Protein AF-A0A059LBE3-F1 (afdb_monomer_lite)

Foldseek 3Di:
DFQLQQQDPQQAGDPGRPDFHFLQSRQVSLLVCLVVLCNVVRGPLLSNLVSLVVQQDPPVRAGDGGPPDDGDPVSCCSSVVSVVSSVSSCVVNVFDQDPVRDTDDDVDDPPPPDPVNVVVVCCVVVPPCVPVCPPDVVVCPVVVVVVVVVVVVVVVVVVVVVVVVD

Sequence (166 aa):
GYVRRCQSFEGGLGGEPGNEAHGGYAYCAAAALALGGALHATLDAPGLLRWALGLQGLLEGGWAGRTNKLVDGCYSFWQGGLFHVLDAAAEAEGVVVSEKGAWWKEGDAAPPLDPEQVDQLASRVLGDQSGVWDERPEDLAPLGQARAALAAAKSEADRALEALIE

Radius of gyration: 21.16 Å; chains: 1; bounding box: 52×42×54 Å

Secondary structure (DSSP, 8-state):
-HHHHHB-TTSSB-SSTTPPP-HHHHHHHHHHHHHTT-HHHHS-HHHHHHHHHTTB-TTT-SBBSSTT--B-TTHHHHTHHHHHHHHHHHHHTT--B-TTS-B--TTSPP----HHHHHHHHHHHH---TTT----HHHHHHHHHHHHHHHHHHHHHHHHHHHHH-

Structure (mmCIF, N/CA/C/O backbone):
data_AF-A0A059LBE3-F1
#
_entry.id   AF-A0A059LBE3-F1
#
loop_
_atom_site.group_PDB
_atom_site.id
_atom_site.type_symbol
_atom_site.label_atom_id
_atom_site.label_alt_id
_atom_site.label_comp_id
_atom_site.label_asym_id
_atom_site.label_entity_id
_atom_site.label_seq_id
_atom_site.pdbx_PDB_ins_code
_atom_site.Cartn_x
_atom_site.Cartn_y
_atom_site.Cartn_z
_atom_site.occupancy
_atom_site.B_iso_or_equiv
_atom_site.auth_seq_id
_atom_site.auth_comp_id
_atom_site.auth_asym_id
_atom_site.auth_atom_id
_atom_site.pdbx_PDB_model_num
ATOM 1 N N . GLY A 1 1 ? -15.062 -9.074 0.166 1.00 85.50 1 GLY A N 1
ATOM 2 C CA . GLY A 1 1 ? -15.628 -8.183 -0.875 1.00 85.50 1 GLY A CA 1
ATOM 3 C C . GLY A 1 1 ? -14.835 -8.270 -2.172 1.00 85.50 1 GLY A C 1
ATOM 4 O O . GLY A 1 1 ? -13.813 -8.944 -2.183 1.00 85.50 1 GLY A O 1
ATOM 5 N N . TYR A 1 2 ? -15.290 -7.616 -3.251 1.00 94.75 2 TYR A N 1
ATOM 6 C CA . TYR A 1 2 ? -14.585 -7.593 -4.548 1.00 94.75 2 TYR A CA 1
ATOM 7 C C . TYR A 1 2 ? -13.167 -7.013 -4.415 1.00 94.75 2 TYR A C 1
ATOM 9 O O . TYR A 1 2 ? -12.211 -7.687 -4.775 1.00 94.75 2 TYR A O 1
ATOM 17 N N . VAL A 1 3 ? -13.032 -5.842 -3.775 1.00 95.56 3 VAL A N 1
ATOM 18 C CA . VAL A 1 3 ? -11.744 -5.150 -3.572 1.00 95.56 3 VAL A CA 1
ATOM 19 C C . VAL A 1 3 ? -10.723 -6.008 -2.811 1.00 95.56 3 VAL A C 1
ATOM 21 O O . VAL A 1 3 ? -9.574 -6.085 -3.225 1.00 95.56 3 VAL A O 1
ATOM 24 N N . ARG A 1 4 ? -11.140 -6.749 -1.768 1.00 96.19 4 ARG A N 1
ATOM 25 C CA . ARG A 1 4 ? -10.260 -7.693 -1.038 1.00 96.19 4 ARG A CA 1
ATOM 26 C C . ARG A 1 4 ? -9.566 -8.689 -1.970 1.00 96.19 4 ARG A C 1
ATOM 28 O O . ARG A 1 4 ? -8.411 -9.020 -1.728 1.00 96.19 4 ARG A O 1
ATOM 35 N N . ARG A 1 5 ? -10.270 -9.185 -2.998 1.00 96.75 5 ARG A N 1
ATOM 36 C CA . ARG A 1 5 ? -9.729 -10.168 -3.953 1.00 96.75 5 ARG A CA 1
ATOM 37 C C . ARG A 1 5 ? -8.763 -9.551 -4.965 1.00 96.75 5 ARG A C 1
ATOM 39 O O . ARG A 1 5 ? -8.064 -10.297 -5.636 1.00 96.75 5 ARG A O 1
ATOM 46 N N . CYS A 1 6 ? -8.736 -8.225 -5.081 1.00 98.12 6 CYS A N 1
ATOM 47 C CA . CYS A 1 6 ? -7.756 -7.512 -5.893 1.00 98.12 6 CYS A CA 1
ATOM 48 C C . CYS A 1 6 ? -6.403 -7.371 -5.184 1.00 98.12 6 CYS A C 1
ATOM 50 O O . CYS A 1 6 ? -5.425 -7.042 -5.848 1.00 98.12 6 CYS A O 1
ATOM 52 N N . GLN A 1 7 ? -6.321 -7.604 -3.867 1.00 97.88 7 GLN A N 1
ATOM 53 C CA . GLN A 1 7 ? -5.039 -7.642 -3.170 1.00 97.88 7 GLN A CA 1
ATOM 54 C C . GLN A 1 7 ? -4.314 -8.950 -3.500 1.00 97.88 7 GLN A C 1
ATOM 56 O O . GLN A 1 7 ? -4.834 -10.040 -3.254 1.00 97.88 7 GLN A O 1
ATOM 61 N N . SER A 1 8 ? -3.133 -8.819 -4.092 1.00 95.44 8 SER A N 1
ATOM 62 C CA . SER A 1 8 ? -2.315 -9.933 -4.564 1.00 95.44 8 SER A CA 1
ATOM 63 C C . SER A 1 8 ? -1.428 -10.505 -3.451 1.00 95.44 8 SER A C 1
ATOM 65 O O . SER A 1 8 ? -1.361 -9.968 -2.344 1.00 95.44 8 SER A O 1
ATOM 67 N N . PHE A 1 9 ? -0.696 -11.576 -3.768 1.00 95.12 9 PHE A N 1
ATOM 68 C CA . PHE A 1 9 ? 0.306 -12.158 -2.869 1.00 95.12 9 PHE A CA 1
ATOM 69 C C . PHE A 1 9 ? 1.472 -11.203 -2.566 1.00 95.12 9 PHE A C 1
ATOM 71 O O . PHE A 1 9 ? 2.162 -11.389 -1.569 1.00 95.12 9 PHE A O 1
ATOM 78 N N . GLU A 1 10 ? 1.703 -10.196 -3.415 1.00 95.06 10 GLU A N 1
ATOM 79 C CA . GLU A 1 10 ? 2.762 -9.202 -3.219 1.00 95.06 10 GLU A CA 1
ATOM 80 C C . GLU A 1 10 ? 2.440 -8.248 -2.061 1.00 95.06 10 GLU A C 1
ATOM 82 O O . GLU A 1 10 ? 3.346 -7.622 -1.522 1.00 95.06 10 GLU A O 1
ATOM 87 N N . GLY A 1 11 ? 1.159 -8.127 -1.688 1.00 95.69 11 GLY A N 1
ATOM 88 C CA . GLY A 1 11 ? 0.645 -7.181 -0.694 1.00 95.69 11 GLY A CA 1
ATOM 89 C C . GLY A 1 11 ? -0.072 -5.973 -1.309 1.00 95.69 11 GLY A C 1
ATOM 90 O O . GLY A 1 11 ? -1.011 -5.451 -0.708 1.00 95.69 11 GLY A O 1
ATOM 91 N N . GLY A 1 12 ? 0.293 -5.564 -2.529 1.00 97.38 12 GLY A N 1
ATOM 92 C CA . GLY A 1 12 ? -0.398 -4.505 -3.275 1.00 97.38 12 GLY A CA 1
ATOM 93 C C . GLY A 1 12 ? -1.678 -4.965 -3.986 1.00 97.38 12 GLY A C 1
ATOM 94 O O . GLY A 1 12 ? -2.001 -6.157 -3.998 1.00 97.38 12 GLY A O 1
ATOM 95 N N . LEU A 1 13 ? -2.408 -4.026 -4.605 1.00 98.62 13 LEU A N 1
ATOM 96 C CA . LEU A 1 13 ? -3.651 -4.319 -5.336 1.00 98.62 13 LEU A CA 1
ATOM 97 C C . LEU A 1 13 ? -3.511 -4.174 -6.854 1.00 98.62 13 LEU A C 1
ATOM 99 O O . LEU A 1 13 ? -2.903 -3.221 -7.344 1.00 98.62 13 LEU A O 1
ATOM 103 N N . GLY A 1 14 ? -4.130 -5.101 -7.583 1.00 98.25 14 GLY A N 1
ATOM 104 C CA . GLY A 1 14 ? -4.337 -5.028 -9.028 1.00 98.25 14 GLY A CA 1
ATOM 105 C C . GLY A 1 14 ? -5.679 -4.387 -9.403 1.00 98.25 14 GLY A C 1
ATOM 106 O O . GLY A 1 14 ? -6.537 -4.145 -8.553 1.00 98.25 14 GLY A O 1
ATOM 107 N N . GLY A 1 15 ? -5.881 -4.124 -10.698 1.00 96.50 15 GLY A N 1
ATOM 108 C CA . GLY A 1 15 ? -7.139 -3.554 -11.211 1.00 96.50 15 GLY A CA 1
ATOM 109 C C . GLY A 1 15 ? -8.336 -4.510 -11.112 1.00 96.50 15 GLY A C 1
ATOM 110 O O . GLY A 1 15 ? -9.484 -4.077 -11.042 1.00 96.50 15 GLY A O 1
ATOM 111 N N . GLU A 1 16 ? -8.067 -5.812 -11.048 1.00 97.62 16 GLU A N 1
ATOM 112 C CA . GLU A 1 16 ? -9.048 -6.884 -10.890 1.00 97.62 16 GLU A CA 1
ATOM 113 C C . GLU A 1 16 ? -8.417 -8.072 -10.139 1.00 97.62 16 GLU A C 1
ATOM 115 O O . GLU A 1 16 ? -7.188 -8.136 -10.003 1.00 97.62 16 GLU A O 1
ATOM 120 N N . PRO A 1 17 ? -9.229 -9.013 -9.626 1.00 97.75 17 PRO A N 1
ATOM 121 C CA . PRO A 1 17 ? -8.713 -10.188 -8.939 1.00 97.75 17 PRO A CA 1
ATOM 122 C C . PRO A 1 17 ? -7.761 -11.015 -9.807 1.00 97.75 17 PRO A C 1
ATOM 124 O O . PRO A 1 17 ? -8.127 -11.441 -10.898 1.00 97.75 17 PRO A O 1
ATOM 127 N N . GLY A 1 18 ? -6.566 -11.289 -9.282 1.00 94.25 18 GLY A N 1
ATOM 128 C CA . GLY A 1 18 ? -5.530 -12.068 -9.968 1.00 94.25 18 GLY A CA 1
ATOM 129 C C . GLY A 1 18 ? -4.508 -11.242 -10.756 1.00 94.25 18 GLY A C 1
ATOM 130 O O . GLY A 1 18 ? -3.507 -11.812 -11.185 1.00 94.25 18 GLY A O 1
ATOM 131 N N . ASN A 1 19 ? -4.704 -9.927 -10.905 1.00 97.31 19 ASN A N 1
ATOM 132 C CA . ASN A 1 19 ? -3.734 -9.071 -11.591 1.00 97.31 19 ASN A CA 1
ATOM 133 C C . ASN A 1 19 ? -2.548 -8.679 -10.695 1.00 97.31 19 ASN A C 1
ATOM 135 O O . ASN A 1 19 ? -2.645 -8.670 -9.467 1.00 97.31 19 ASN A O 1
ATOM 139 N N . GLU A 1 20 ? -1.440 -8.322 -11.352 1.00 98.12 20 GLU A N 1
ATOM 140 C CA . GLU A 1 20 ? -0.221 -7.771 -10.743 1.00 98.12 20 GLU A CA 1
ATOM 141 C C . GLU A 1 20 ? -0.538 -6.542 -9.875 1.00 98.12 20 GLU A C 1
ATOM 143 O O . GLU A 1 20 ? -1.372 -5.704 -10.246 1.00 98.12 20 GLU A O 1
ATOM 148 N N . ALA A 1 21 ? 0.142 -6.416 -8.733 1.00 98.50 21 ALA A N 1
ATOM 149 C CA . ALA A 1 21 ? -0.003 -5.255 -7.870 1.00 98.50 21 ALA A CA 1
ATOM 150 C C . ALA A 1 21 ? 0.505 -3.979 -8.554 1.00 98.50 21 ALA A C 1
ATOM 152 O O . ALA A 1 21 ? 1.600 -3.964 -9.109 1.00 98.50 21 ALA A O 1
ATOM 153 N N . HIS A 1 22 ? -0.262 -2.888 -8.483 1.00 98.75 22 HIS A N 1
ATOM 154 C CA . HIS A 1 22 ? 0.059 -1.632 -9.164 1.00 98.75 22 HIS A CA 1
ATOM 155 C C . HIS A 1 22 ? -0.286 -0.406 -8.317 1.00 98.75 22 HIS A C 1
ATOM 157 O O . HIS A 1 22 ? -1.410 -0.283 -7.835 1.00 98.75 22 HIS A O 1
ATOM 163 N N . GLY A 1 23 ? 0.638 0.557 -8.218 1.00 98.44 23 GLY A N 1
ATOM 164 C CA . GLY A 1 23 ? 0.534 1.717 -7.318 1.00 98.44 23 GLY A CA 1
ATOM 165 C C . GLY A 1 23 ? -0.757 2.512 -7.493 1.00 98.44 23 GLY A C 1
ATOM 166 O O . GLY A 1 23 ? -1.457 2.789 -6.527 1.00 98.44 23 GLY A O 1
ATOM 167 N N . GLY A 1 24 ? -1.143 2.794 -8.740 1.00 98.44 24 GLY A N 1
ATOM 168 C CA . GLY A 1 24 ? -2.406 3.484 -9.027 1.00 98.44 24 GLY A CA 1
ATOM 169 C C . GLY A 1 24 ? -3.654 2.722 -8.553 1.00 98.44 24 GLY A C 1
ATOM 170 O O . GLY A 1 24 ? -4.542 3.316 -7.950 1.00 98.44 24 GLY A O 1
ATOM 171 N N . TYR A 1 25 ? -3.727 1.402 -8.770 1.00 98.69 25 TYR A N 1
ATOM 172 C CA . TYR A 1 25 ? -4.880 0.606 -8.329 1.00 98.69 25 TYR A CA 1
ATOM 173 C C . TYR A 1 25 ? -4.886 0.414 -6.812 1.00 98.69 25 TYR A C 1
ATOM 175 O O . TYR A 1 25 ? -5.949 0.491 -6.198 1.00 98.69 25 TYR A O 1
ATOM 183 N N . ALA A 1 26 ? -3.707 0.242 -6.210 1.00 98.56 26 ALA A N 1
ATOM 184 C CA . ALA A 1 26 ? -3.525 0.206 -4.767 1.00 98.56 26 ALA A CA 1
ATOM 185 C C . ALA A 1 26 ? -4.042 1.483 -4.096 1.00 98.56 26 ALA A C 1
ATOM 187 O O . ALA A 1 26 ? -4.878 1.394 -3.197 1.00 98.56 26 ALA A O 1
ATOM 188 N N . TYR A 1 27 ? -3.633 2.656 -4.589 1.00 98.69 27 TYR A N 1
ATOM 189 C CA . TYR A 1 27 ? -4.124 3.940 -4.095 1.00 98.69 27 TYR A CA 1
ATOM 190 C C . TYR A 1 27 ? -5.640 4.071 -4.243 1.00 98.69 27 TYR A C 1
ATOM 192 O O . TYR A 1 27 ? -6.327 4.354 -3.266 1.00 98.69 27 TYR A O 1
ATOM 200 N N . CYS A 1 28 ? -6.183 3.826 -5.442 1.00 98.38 28 CYS A N 1
ATOM 201 C CA . CYS A 1 28 ? -7.620 3.952 -5.689 1.00 98.38 28 CYS A CA 1
ATOM 202 C C . CYS A 1 28 ? -8.444 3.047 -4.764 1.00 98.38 28 CYS A C 1
ATOM 204 O O . CYS A 1 28 ? -9.455 3.482 -4.215 1.00 98.38 28 CYS A O 1
ATOM 206 N N . ALA A 1 29 ? -8.013 1.800 -4.569 1.00 98.25 29 ALA A N 1
ATOM 207 C CA . ALA A 1 29 ? -8.697 0.858 -3.696 1.00 98.25 29 ALA A CA 1
ATOM 208 C C . ALA A 1 29 ? -8.606 1.255 -2.217 1.00 98.25 29 ALA A C 1
ATOM 210 O O . ALA A 1 29 ? -9.623 1.239 -1.524 1.00 98.25 29 ALA A O 1
ATOM 211 N N . ALA A 1 30 ? -7.413 1.627 -1.743 1.00 98.19 30 ALA A N 1
ATOM 212 C CA . ALA A 1 30 ? -7.203 2.068 -0.369 1.00 98.19 30 ALA A CA 1
ATOM 213 C C . ALA A 1 30 ? -8.011 3.336 -0.068 1.00 98.19 30 ALA A C 1
ATOM 215 O O . ALA A 1 30 ? -8.787 3.350 0.881 1.00 98.19 30 ALA A O 1
ATOM 216 N N . ALA A 1 31 ? -7.923 4.361 -0.919 1.00 98.12 31 ALA A N 1
ATOM 217 C CA . ALA A 1 31 ? -8.659 5.610 -0.744 1.00 98.12 31 ALA A CA 1
ATOM 218 C C . ALA A 1 31 ? -10.180 5.389 -0.747 1.00 98.12 31 ALA A C 1
ATOM 220 O O . ALA A 1 31 ? -10.883 5.928 0.106 1.00 98.12 31 ALA A O 1
ATOM 221 N N . ALA A 1 32 ? -10.700 4.554 -1.654 1.00 97.88 32 ALA A N 1
ATOM 222 C CA . ALA A 1 32 ? -12.126 4.235 -1.693 1.00 97.88 32 ALA A CA 1
ATOM 223 C C . ALA A 1 32 ? -12.605 3.526 -0.415 1.00 97.88 32 ALA A C 1
ATOM 225 O O . ALA A 1 32 ? -13.689 3.823 0.084 1.00 97.88 32 ALA A O 1
ATOM 226 N N . LEU A 1 33 ? -11.806 2.602 0.127 1.00 97.06 33 LEU A N 1
ATOM 227 C CA . LEU A 1 33 ? -12.139 1.908 1.370 1.00 97.06 33 LEU A CA 1
ATOM 228 C C . LEU A 1 33 ? -11.994 2.805 2.603 1.00 97.06 33 LEU A C 1
ATOM 230 O O . LEU A 1 33 ? -12.832 2.710 3.496 1.00 97.06 33 LEU A O 1
ATOM 234 N N . ALA A 1 34 ? -10.991 3.685 2.631 1.00 96.69 34 ALA A N 1
ATOM 235 C CA . ALA A 1 34 ? -10.803 4.672 3.693 1.00 96.69 34 ALA A CA 1
ATOM 236 C C . ALA A 1 34 ? -11.993 5.639 3.771 1.00 96.69 34 ALA A C 1
ATOM 238 O O . ALA A 1 34 ? -12.538 5.861 4.846 1.00 96.69 34 ALA A O 1
ATOM 239 N N . LEU A 1 35 ? -12.473 6.140 2.625 1.00 96.56 35 LEU A N 1
ATOM 240 C CA . LEU A 1 35 ? -13.691 6.961 2.562 1.00 96.56 35 LEU A CA 1
ATOM 241 C C . LEU A 1 35 ? -14.931 6.223 3.089 1.00 96.56 35 LEU A C 1
ATOM 243 O O . LEU A 1 35 ? -15.870 6.856 3.567 1.00 96.56 35 LEU A O 1
ATOM 247 N N . GLY A 1 36 ? -14.943 4.893 2.988 1.00 94.94 36 GLY A N 1
ATOM 248 C CA . GLY A 1 36 ? -15.996 4.036 3.521 1.00 94.94 36 GLY A CA 1
ATOM 249 C C . GLY A 1 36 ? -15.778 3.559 4.960 1.00 94.94 36 GLY A C 1
ATOM 250 O O . GLY A 1 36 ? -16.612 2.796 5.441 1.00 94.94 36 GLY A O 1
ATOM 251 N N . GLY A 1 37 ? -14.681 3.944 5.626 1.00 94.00 37 GLY A N 1
ATOM 252 C CA . GLY A 1 37 ? -14.327 3.474 6.973 1.00 94.00 37 GLY A CA 1
ATOM 253 C C . GLY A 1 37 ? -14.165 1.953 7.071 1.00 94.00 37 GLY A C 1
ATOM 254 O O . GLY A 1 37 ? -14.542 1.347 8.073 1.00 94.00 37 GLY A O 1
ATOM 255 N N . ALA A 1 38 ? -13.707 1.314 5.992 1.00 93.19 38 ALA A N 1
ATOM 256 C CA . ALA A 1 38 ? -13.629 -0.140 5.882 1.00 93.19 38 ALA A CA 1
ATOM 257 C C . ALA A 1 38 ? -12.256 -0.642 5.414 1.00 93.19 38 ALA A C 1
ATOM 259 O O . ALA A 1 38 ? -12.151 -1.805 5.011 1.00 93.19 38 ALA A O 1
ATOM 260 N N . LEU A 1 39 ? -11.213 0.193 5.428 1.00 94.75 39 LEU A N 1
ATOM 261 C CA . LEU A 1 39 ? -9.891 -0.161 4.911 1.00 94.75 39 LEU A CA 1
ATOM 262 C C . LEU A 1 39 ? -9.288 -1.312 5.709 1.00 94.75 39 LEU A C 1
ATOM 264 O O . LEU A 1 39 ? -9.015 -2.364 5.127 1.00 94.75 39 LEU A O 1
ATOM 268 N N . HIS A 1 40 ? -9.134 -1.159 7.024 1.00 90.38 40 HIS A N 1
ATOM 269 C CA . HIS A 1 40 ? -8.440 -2.142 7.862 1.00 90.38 40 HIS A CA 1
ATOM 270 C C . HIS A 1 40 ? -9.278 -3.393 8.120 1.00 90.38 40 HIS A C 1
ATOM 272 O O . HIS A 1 40 ? -8.745 -4.451 8.440 1.00 90.38 40 HIS A O 1
ATOM 278 N N . ALA A 1 41 ? -10.599 -3.300 7.955 1.00 87.56 41 ALA A N 1
ATOM 279 C CA . ALA A 1 41 ? -11.480 -4.464 7.959 1.00 87.56 41 ALA A CA 1
ATOM 280 C C . ALA A 1 41 ? -11.430 -5.252 6.635 1.00 87.56 41 ALA A C 1
ATOM 282 O O . ALA A 1 41 ? -11.800 -6.427 6.602 1.00 87.56 41 ALA A O 1
ATOM 283 N N . THR A 1 42 ? -11.007 -4.618 5.533 1.00 91.19 42 THR A N 1
ATOM 284 C CA . THR A 1 42 ? -11.068 -5.206 4.186 1.00 91.19 42 THR A CA 1
ATOM 285 C C . THR A 1 42 ? -9.713 -5.620 3.636 1.00 91.19 42 THR A C 1
ATOM 287 O O . THR A 1 42 ? -9.676 -6.563 2.851 1.00 91.19 42 THR A O 1
ATOM 290 N N . LEU A 1 43 ? -8.619 -4.940 3.966 1.00 93.56 43 LEU A N 1
ATOM 291 C CA . LEU A 1 43 ? -7.297 -5.199 3.394 1.00 93.56 43 LEU A CA 1
ATOM 292 C C . LEU A 1 43 ? -6.310 -5.681 4.452 1.00 93.56 43 LEU A C 1
ATOM 294 O O . LEU A 1 43 ? -6.392 -5.304 5.616 1.00 93.56 43 LEU A O 1
ATOM 298 N N . ASP A 1 44 ? -5.324 -6.460 4.012 1.00 92.62 44 ASP A N 1
ATOM 299 C CA . ASP A 1 44 ? -4.084 -6.642 4.766 1.00 92.62 44 ASP A CA 1
ATOM 300 C C . ASP A 1 44 ? -3.241 -5.360 4.632 1.00 92.62 44 ASP A C 1
ATOM 302 O O . ASP A 1 44 ? -2.436 -5.224 3.705 1.00 92.62 44 ASP A O 1
ATOM 306 N N . ALA A 1 45 ? -3.502 -4.380 5.502 1.00 89.62 45 ALA A N 1
ATOM 307 C CA . ALA A 1 45 ? -2.807 -3.091 5.520 1.00 89.62 45 ALA A CA 1
ATOM 308 C C . ALA A 1 45 ? -1.285 -3.221 5.770 1.00 89.62 45 ALA A C 1
ATOM 310 O O . ALA A 1 45 ? -0.526 -2.565 5.053 1.00 89.62 45 ALA A O 1
ATOM 311 N N . PRO A 1 46 ? -0.795 -4.097 6.673 1.00 86.94 46 PRO A N 1
ATOM 312 C CA . PRO A 1 46 ? 0.640 -4.357 6.817 1.00 86.94 46 PRO A CA 1
ATOM 313 C C . PRO A 1 46 ? 1.299 -4.883 5.538 1.00 86.94 46 PRO A C 1
ATOM 315 O O . PRO A 1 46 ? 2.381 -4.425 5.163 1.00 86.94 46 PRO A O 1
ATOM 318 N N . GLY A 1 47 ? 0.653 -5.832 4.853 1.00 88.81 47 GLY A N 1
ATOM 319 C CA . GLY A 1 47 ? 1.126 -6.344 3.566 1.00 88.81 47 GLY A CA 1
ATOM 320 C C . GLY A 1 47 ? 1.195 -5.247 2.504 1.00 88.81 47 GLY A C 1
ATOM 321 O O . GLY A 1 47 ? 2.193 -5.137 1.790 1.00 88.81 47 GLY A O 1
ATOM 322 N N . LEU A 1 48 ? 0.174 -4.388 2.452 1.00 95.81 48 LEU A N 1
ATOM 323 C CA . LEU A 1 48 ? 0.120 -3.247 1.540 1.00 95.81 48 LEU A CA 1
ATOM 324 C C . LEU A 1 48 ? 1.224 -2.218 1.820 1.00 95.81 48 LEU A C 1
ATOM 326 O O . LEU A 1 48 ? 1.894 -1.772 0.888 1.00 95.81 48 LEU A O 1
ATOM 330 N N . LEU A 1 49 ? 1.453 -1.886 3.094 1.00 92.81 49 LEU A N 1
ATOM 331 C CA . LEU A 1 49 ? 2.520 -0.981 3.520 1.00 92.81 49 LEU A CA 1
ATOM 332 C C . LEU A 1 49 ? 3.900 -1.533 3.147 1.00 92.81 49 LEU A C 1
ATOM 334 O O . LEU A 1 49 ? 4.700 -0.827 2.534 1.00 92.81 49 LEU A O 1
ATOM 338 N N . ARG A 1 50 ? 4.169 -2.808 3.467 1.00 92.62 50 ARG A N 1
ATOM 339 C CA . ARG A 1 50 ? 5.435 -3.475 3.123 1.00 92.62 50 ARG A CA 1
ATOM 340 C C . ARG A 1 50 ? 5.690 -3.432 1.619 1.00 92.62 50 ARG A C 1
ATOM 342 O O . ARG A 1 50 ? 6.797 -3.106 1.199 1.00 92.62 50 ARG A O 1
ATOM 349 N N . TRP A 1 51 ? 4.674 -3.756 0.823 1.00 96.44 51 TRP A N 1
ATOM 350 C CA . TRP A 1 51 ? 4.768 -3.732 -0.632 1.00 96.44 51 TRP A CA 1
ATOM 351 C C . TRP A 1 51 ? 5.100 -2.331 -1.160 1.00 96.44 51 TRP A C 1
ATOM 353 O O . TRP A 1 51 ? 6.034 -2.183 -1.942 1.00 96.44 51 TRP A O 1
ATOM 363 N N . ALA A 1 52 ? 4.394 -1.297 -0.695 1.00 95.88 52 ALA A N 1
ATOM 364 C CA . ALA A 1 52 ? 4.611 0.077 -1.144 1.00 95.88 52 ALA A CA 1
ATOM 365 C C . ALA A 1 52 ? 6.002 0.617 -0.758 1.00 95.88 52 ALA A C 1
ATOM 367 O O . ALA A 1 52 ? 6.654 1.274 -1.573 1.00 95.88 52 ALA A O 1
ATOM 368 N N . LEU A 1 53 ? 6.490 0.297 0.448 1.00 92.75 53 LEU A N 1
ATOM 369 C CA . LEU A 1 53 ? 7.853 0.629 0.888 1.00 92.75 53 LEU A CA 1
ATOM 370 C C . LEU A 1 53 ? 8.917 -0.059 0.023 1.00 92.75 53 LEU A C 1
ATOM 372 O O . LEU A 1 53 ? 9.908 0.565 -0.345 1.00 92.75 53 LEU A O 1
ATOM 376 N N . GLY A 1 54 ? 8.687 -1.319 -0.359 1.00 92.19 54 GLY A N 1
ATOM 377 C CA . GLY A 1 54 ? 9.596 -2.085 -1.216 1.00 92.19 54 GLY A CA 1
ATOM 378 C C . GLY A 1 54 ? 9.735 -1.551 -2.646 1.00 92.19 54 GLY A C 1
ATOM 379 O O . GLY A 1 54 ? 10.609 -2.006 -3.379 1.00 92.19 54 GLY A O 1
ATOM 380 N N . LEU A 1 55 ? 8.895 -0.595 -3.050 1.00 93.81 55 LEU A N 1
ATOM 381 C CA . LEU A 1 55 ? 8.933 0.018 -4.378 1.00 93.81 55 LEU A CA 1
ATOM 382 C C . LEU A 1 55 ? 9.666 1.363 -4.417 1.00 93.81 55 LEU A C 1
ATOM 384 O O . LEU A 1 55 ? 9.748 1.961 -5.493 1.00 93.81 55 LEU A O 1
ATOM 388 N N . GLN A 1 56 ? 10.204 1.844 -3.291 1.00 94.19 56 GLN A N 1
ATOM 389 C CA . GLN A 1 56 ? 11.073 3.019 -3.293 1.00 94.19 56 GLN A CA 1
ATOM 390 C C . GLN A 1 56 ? 12.462 2.652 -3.835 1.00 94.19 56 GLN A C 1
ATOM 392 O O . GLN A 1 56 ? 13.136 1.764 -3.314 1.00 94.19 56 GLN A O 1
ATOM 397 N N . GLY A 1 57 ? 12.899 3.342 -4.888 1.00 82.94 57 GLY A N 1
ATOM 398 C CA . GLY A 1 57 ? 14.219 3.159 -5.482 1.00 82.94 57 GLY A CA 1
ATOM 399 C C . GLY A 1 57 ? 15.320 3.635 -4.537 1.00 82.94 57 GLY A C 1
ATOM 400 O O . GLY A 1 57 ? 15.310 4.785 -4.099 1.00 82.94 57 GLY A O 1
ATOM 401 N N . LEU A 1 58 ? 16.288 2.763 -4.242 1.00 82.88 58 LEU A N 1
ATOM 402 C CA . LEU A 1 58 ? 17.387 3.066 -3.316 1.00 82.88 58 LEU A CA 1
ATOM 403 C C . LEU A 1 58 ? 18.312 4.179 -3.825 1.00 82.88 58 LEU A C 1
ATOM 405 O O . LEU A 1 58 ? 18.848 4.935 -3.020 1.00 82.88 58 LEU A O 1
ATOM 409 N N . LEU A 1 59 ? 18.520 4.267 -5.143 1.00 83.19 59 LEU A N 1
ATOM 410 C CA . LEU A 1 59 ? 19.405 5.265 -5.745 1.00 83.19 59 LEU A CA 1
ATOM 411 C C . LEU A 1 59 ? 18.627 6.494 -6.222 1.00 83.19 59 LEU A C 1
ATOM 413 O O . LEU A 1 59 ? 19.063 7.624 -6.033 1.00 83.19 59 LEU A O 1
ATOM 417 N N . GLU A 1 60 ? 17.479 6.272 -6.855 1.00 91.69 60 GLU A N 1
ATOM 418 C CA . GLU A 1 60 ? 16.671 7.319 -7.473 1.00 91.69 60 GLU A CA 1
ATOM 419 C C . GLU A 1 60 ? 15.803 8.076 -6.460 1.00 91.69 60 GLU A C 1
ATOM 421 O O . GLU A 1 60 ? 15.366 9.190 -6.742 1.00 91.69 60 GLU A O 1
ATOM 426 N N . GLY A 1 61 ? 15.500 7.468 -5.309 1.00 87.62 61 GLY A N 1
ATOM 427 C CA . GLY A 1 61 ? 14.665 8.027 -4.241 1.00 87.62 61 GLY A CA 1
ATOM 428 C C . GLY A 1 61 ? 13.162 8.093 -4.549 1.00 87.62 61 GLY A C 1
ATOM 429 O O . GLY A 1 61 ? 12.357 8.194 -3.623 1.00 87.62 61 GLY A O 1
ATOM 430 N N . GLY A 1 62 ? 12.777 8.025 -5.828 1.00 87.88 62 GLY A N 1
ATOM 431 C CA . GLY A 1 62 ? 11.389 7.939 -6.283 1.00 87.88 62 GLY A CA 1
ATOM 432 C C . GLY A 1 62 ? 10.801 6.531 -6.169 1.00 87.88 62 GLY A C 1
ATOM 433 O O . GLY A 1 62 ? 11.480 5.588 -5.772 1.00 87.88 62 GLY A O 1
ATOM 434 N N . TRP A 1 63 ? 9.535 6.373 -6.555 1.00 97.31 63 TRP A N 1
ATOM 435 C CA . TRP A 1 63 ? 8.845 5.081 -6.504 1.00 97.31 63 TRP A CA 1
ATOM 436 C C . TRP A 1 63 ? 8.637 4.468 -7.883 1.00 97.31 63 TRP A C 1
ATOM 438 O O . TRP A 1 63 ? 8.345 5.158 -8.862 1.00 97.31 63 TRP A O 1
ATOM 448 N N . ALA A 1 64 ? 8.718 3.142 -7.937 1.00 97.62 64 ALA A N 1
ATOM 449 C CA . ALA A 1 64 ? 8.184 2.354 -9.033 1.00 97.62 64 ALA A CA 1
ATOM 450 C C . ALA A 1 64 ? 6.692 2.061 -8.812 1.00 97.62 64 ALA A C 1
ATOM 452 O O . ALA A 1 64 ? 6.195 1.922 -7.690 1.00 97.62 64 ALA A O 1
ATOM 453 N N . GLY A 1 65 ? 5.961 1.917 -9.914 1.00 97.06 65 GLY A N 1
ATOM 454 C CA . GLY A 1 65 ? 4.547 1.552 -9.858 1.00 97.06 65 GLY A CA 1
ATOM 455 C C . GLY A 1 65 ? 4.276 0.088 -9.567 1.00 97.06 65 GLY A C 1
ATOM 456 O O . GLY A 1 65 ? 3.172 -0.252 -9.152 1.00 97.06 65 GLY A O 1
ATOM 457 N N . ARG A 1 66 ? 5.250 -0.775 -9.853 1.00 98.19 66 ARG A N 1
ATOM 458 C CA . ARG A 1 66 ? 5.149 -2.232 -9.786 1.00 98.19 66 ARG A CA 1
ATOM 459 C C . ARG A 1 66 ? 6.524 -2.834 -9.546 1.00 98.19 66 ARG A C 1
ATOM 461 O O . ARG A 1 66 ? 7.538 -2.208 -9.867 1.00 98.19 66 ARG A O 1
ATOM 468 N N . THR A 1 67 ? 6.540 -4.067 -9.060 1.00 95.69 67 THR A N 1
ATOM 469 C CA . THR A 1 67 ? 7.760 -4.837 -8.818 1.00 95.69 67 THR A CA 1
ATOM 470 C C . THR A 1 67 ? 8.589 -4.970 -10.100 1.00 95.69 67 THR A C 1
ATOM 472 O O . THR A 1 67 ? 8.066 -5.267 -11.175 1.00 95.69 67 THR A O 1
ATOM 475 N N . ASN A 1 68 ? 9.903 -4.739 -10.000 1.00 95.25 68 ASN A N 1
ATOM 476 C CA . ASN A 1 68 ? 10.852 -4.811 -11.121 1.00 95.25 68 ASN A CA 1
ATOM 477 C C . ASN A 1 68 ? 10.520 -3.891 -12.319 1.00 95.25 68 ASN A C 1
ATOM 479 O O . ASN A 1 68 ? 10.829 -4.223 -13.469 1.00 95.25 68 ASN A O 1
ATOM 483 N N . LYS A 1 69 ? 9.887 -2.735 -12.080 1.00 97.12 69 LYS A N 1
ATOM 484 C CA . LYS A 1 69 ? 9.720 -1.666 -13.080 1.00 97.12 69 LYS A CA 1
ATOM 485 C C . LYS A 1 69 ? 10.551 -0.440 -12.716 1.00 97.12 69 LYS A C 1
ATOM 487 O O . LYS A 1 69 ? 11.025 -0.308 -11.594 1.00 97.12 69 LYS A O 1
ATOM 492 N N . LEU A 1 70 ? 10.736 0.439 -13.698 1.00 96.44 70 LEU A N 1
ATOM 493 C CA . LEU A 1 70 ? 11.448 1.698 -13.507 1.00 96.44 70 LEU A CA 1
ATOM 494 C C . LEU A 1 70 ? 10.669 2.626 -12.570 1.00 96.44 70 LEU A C 1
ATOM 496 O O . LEU A 1 70 ? 9.435 2.580 -12.517 1.00 96.44 70 LEU A O 1
ATOM 500 N N . VAL A 1 71 ? 11.409 3.486 -11.875 1.00 94.19 71 VAL A N 1
ATOM 501 C CA . VAL A 1 71 ? 10.835 4.605 -11.129 1.00 94.19 71 VAL A CA 1
ATOM 502 C C . VAL A 1 71 ? 10.138 5.582 -12.074 1.00 94.19 71 VAL A C 1
ATOM 504 O O . VAL A 1 71 ? 10.578 5.795 -13.205 1.00 94.19 71 VAL A O 1
ATOM 507 N N . ASP A 1 72 ? 9.054 6.191 -11.605 1.00 97.88 72 ASP A N 1
ATOM 508 C CA . ASP A 1 72 ? 8.326 7.222 -12.344 1.00 97.88 72 ASP A CA 1
ATOM 509 C C . ASP A 1 72 ? 7.746 8.245 -11.355 1.00 97.88 72 ASP A C 1
ATOM 511 O O . ASP A 1 72 ? 7.168 7.895 -10.324 1.00 97.88 72 ASP A O 1
ATOM 515 N N . GLY A 1 73 ? 7.921 9.531 -11.670 1.00 95.12 73 GLY A N 1
ATOM 516 C CA . GLY A 1 73 ? 7.536 10.646 -10.809 1.00 95.12 73 GLY A CA 1
ATOM 517 C C . GLY A 1 73 ? 6.044 10.696 -10.481 1.00 95.12 73 GLY A C 1
ATOM 518 O O . GLY A 1 73 ? 5.678 11.233 -9.436 1.00 95.12 73 GLY A O 1
ATOM 519 N N . CYS A 1 74 ? 5.166 10.108 -11.302 1.00 98.19 74 CYS A N 1
ATOM 520 C CA . CYS A 1 74 ? 3.743 10.048 -10.958 1.00 98.19 74 CYS A CA 1
ATOM 521 C C . CYS A 1 74 ? 3.464 9.157 -9.733 1.00 98.19 74 CYS A C 1
ATOM 523 O O . CYS A 1 74 ? 2.511 9.409 -8.990 1.00 98.19 74 CYS A O 1
ATOM 525 N N . TYR A 1 75 ? 4.313 8.161 -9.457 1.00 98.00 75 TYR A N 1
ATOM 526 C CA . TYR A 1 75 ? 4.172 7.310 -8.275 1.00 98.00 75 TYR A CA 1
ATOM 527 C C . TYR A 1 75 ? 4.579 8.002 -6.977 1.00 98.00 75 TYR A C 1
ATOM 529 O O . TYR A 1 75 ? 4.238 7.497 -5.912 1.00 98.00 75 TYR A O 1
ATOM 537 N N . SER A 1 76 ? 5.177 9.194 -7.028 1.00 93.81 76 SER A N 1
ATOM 538 C CA . SER A 1 76 ? 5.307 10.045 -5.840 1.00 93.81 76 SER A CA 1
ATOM 539 C C . SER A 1 76 ? 3.941 10.367 -5.227 1.00 93.81 76 SER A C 1
ATOM 541 O O . SER A 1 76 ? 3.807 10.399 -4.010 1.00 93.81 76 SER A O 1
ATOM 543 N N . PHE A 1 77 ? 2.904 10.541 -6.057 1.00 97.31 77 PHE A N 1
ATOM 544 C CA . PHE A 1 77 ? 1.532 10.675 -5.571 1.00 97.31 77 PHE A CA 1
ATOM 545 C C . PHE A 1 77 ? 0.911 9.311 -5.260 1.00 97.31 77 PHE A C 1
ATOM 547 O O . PHE A 1 77 ? 0.447 9.095 -4.146 1.00 97.31 77 PHE A O 1
ATOM 554 N N . TRP A 1 78 ? 0.920 8.378 -6.218 1.00 98.00 78 TRP A N 1
ATOM 555 C CA . TRP A 1 78 ? 0.196 7.112 -6.056 1.00 98.00 78 TRP A CA 1
ATOM 5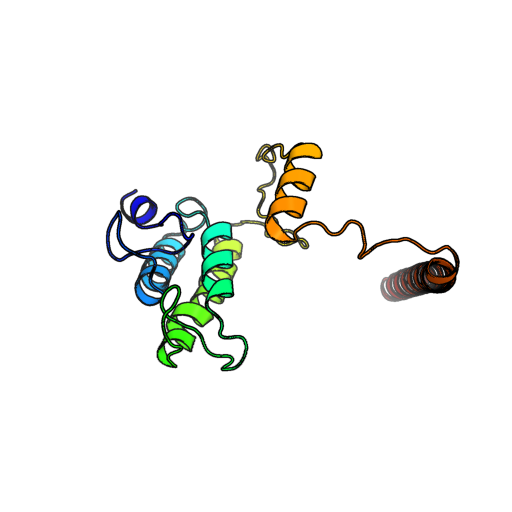56 C C . TRP A 1 78 ? 0.741 6.234 -4.918 1.00 98.00 78 TRP A C 1
ATOM 558 O O . TRP A 1 78 ? -0.048 5.655 -4.182 1.00 98.00 78 TRP A O 1
ATOM 568 N N . GLN A 1 79 ? 2.063 6.146 -4.748 1.00 95.88 79 GLN A N 1
ATOM 569 C CA . GLN A 1 79 ? 2.691 5.364 -3.673 1.00 95.88 79 GLN A CA 1
ATOM 570 C C . GLN A 1 79 ? 2.941 6.217 -2.432 1.00 95.88 79 GLN A C 1
ATOM 572 O O . GLN A 1 79 ? 2.597 5.803 -1.332 1.00 95.88 79 GLN A O 1
ATOM 577 N N . GLY A 1 80 ? 3.473 7.433 -2.590 1.00 91.94 80 GLY A N 1
ATOM 578 C CA . GLY A 1 80 ? 3.718 8.319 -1.446 1.00 91.94 80 GLY A CA 1
ATOM 579 C C . GLY A 1 80 ? 2.429 8.705 -0.713 1.00 91.94 80 GLY A C 1
ATOM 580 O O . GLY A 1 80 ? 2.361 8.656 0.512 1.00 91.94 80 GLY A O 1
ATOM 581 N N . GLY A 1 81 ? 1.361 9.010 -1.455 1.00 93.88 81 GLY A N 1
ATOM 582 C CA . GLY A 1 81 ? 0.051 9.333 -0.888 1.00 93.88 81 GLY A CA 1
ATOM 583 C C . GLY A 1 81 ? -0.639 8.149 -0.208 1.00 93.88 81 GLY A C 1
ATOM 584 O O . GLY A 1 81 ? -1.462 8.359 0.682 1.00 93.88 81 GLY A O 1
ATOM 585 N N . LEU A 1 82 ? -0.296 6.910 -0.578 1.00 96.56 82 LEU A N 1
ATOM 586 C CA . LEU A 1 82 ? -0.862 5.707 0.032 1.00 96.56 82 LEU A CA 1
ATOM 587 C C . LEU A 1 82 ? -0.527 5.616 1.527 1.00 96.56 82 LEU A C 1
ATOM 589 O O . LEU A 1 82 ? -1.381 5.200 2.307 1.00 96.56 82 LEU A O 1
ATOM 593 N N . PHE A 1 83 ? 0.666 6.053 1.943 1.00 92.81 83 PHE A N 1
ATOM 594 C CA . PHE A 1 83 ? 1.066 6.048 3.354 1.00 92.81 83 PHE A CA 1
ATOM 595 C C . PHE A 1 83 ? 0.152 6.929 4.209 1.00 92.81 83 PHE A C 1
ATOM 597 O O . PHE A 1 83 ? -0.314 6.498 5.258 1.00 92.81 83 PHE A O 1
ATOM 604 N N . HIS A 1 84 ? -0.179 8.123 3.717 1.00 93.81 84 HIS A N 1
ATOM 605 C CA . HIS A 1 84 ? -1.088 9.034 4.410 1.00 93.81 84 HIS A CA 1
ATOM 606 C C . HIS A 1 84 ? -2.525 8.513 4.453 1.00 93.81 84 HIS A C 1
ATOM 608 O O . HIS A 1 84 ? -3.217 8.720 5.442 1.00 93.81 84 HIS A O 1
ATOM 614 N N . VAL A 1 85 ? -2.978 7.816 3.404 1.00 95.81 85 VAL A N 1
ATOM 615 C CA . VAL A 1 85 ? -4.302 7.173 3.403 1.00 95.81 85 VAL A CA 1
ATOM 616 C C . VAL A 1 85 ? -4.370 6.069 4.455 1.00 95.81 85 VAL A C 1
ATOM 618 O O . VAL A 1 85 ? -5.366 5.982 5.165 1.00 95.81 85 VAL A O 1
ATOM 621 N N . LEU A 1 86 ? -3.329 5.240 4.560 1.00 90.81 86 LEU A N 1
ATOM 622 C CA . LEU A 1 86 ? -3.258 4.170 5.556 1.00 90.81 86 LEU A CA 1
ATOM 623 C C . LEU A 1 86 ? -3.273 4.725 6.982 1.00 90.81 86 LEU A C 1
ATOM 625 O O . LEU A 1 86 ? -4.066 4.267 7.797 1.00 90.81 86 LEU A O 1
ATOM 629 N N . ASP A 1 87 ? -2.442 5.730 7.251 1.00 88.50 87 ASP A N 1
ATOM 630 C CA . ASP A 1 87 ? -2.326 6.363 8.567 1.00 88.50 87 ASP A CA 1
ATOM 631 C C . ASP A 1 87 ? -3.633 7.057 8.985 1.00 88.50 87 ASP A C 1
ATOM 633 O O . ASP A 1 87 ? -4.212 6.748 10.026 1.00 88.50 87 ASP A O 1
ATOM 637 N N . ALA A 1 88 ? -4.193 7.897 8.108 1.00 89.81 88 ALA A N 1
ATOM 638 C CA . ALA A 1 88 ? -5.449 8.593 8.382 1.00 89.81 88 ALA A CA 1
ATOM 639 C C . ALA A 1 88 ? -6.634 7.627 8.545 1.00 89.81 88 ALA A C 1
ATOM 641 O O . ALA A 1 88 ? -7.510 7.846 9.381 1.00 89.81 88 ALA A O 1
ATOM 642 N N . ALA A 1 89 ? -6.679 6.546 7.759 1.00 91.50 89 ALA A N 1
ATOM 643 C CA . ALA A 1 89 ? -7.701 5.521 7.925 1.00 91.50 89 ALA A CA 1
ATOM 644 C C . ALA A 1 89 ? -7.522 4.752 9.239 1.00 91.50 89 ALA A C 1
ATOM 646 O O . ALA A 1 89 ? -8.518 4.337 9.823 1.00 91.50 89 ALA A O 1
ATOM 647 N N . ALA A 1 90 ? -6.288 4.555 9.714 1.00 87.19 90 ALA A N 1
ATOM 648 C CA . ALA A 1 90 ? -6.039 3.867 10.974 1.00 87.19 90 ALA A CA 1
ATOM 649 C C . ALA A 1 90 ? -6.561 4.708 12.140 1.00 87.19 90 ALA A C 1
ATOM 651 O O . ALA A 1 90 ? -7.320 4.200 12.962 1.00 87.19 90 ALA A O 1
ATOM 652 N N . GLU A 1 91 ? -6.260 6.008 12.144 1.00 87.12 91 GLU A N 1
ATOM 653 C CA . GLU A 1 91 ? -6.800 6.953 13.123 1.00 87.12 91 GLU A CA 1
ATOM 654 C C . GLU A 1 91 ? -8.338 6.988 13.087 1.00 87.12 91 GLU A C 1
ATOM 656 O O . GLU A 1 91 ? -8.992 6.798 14.114 1.00 87.12 91 GLU A O 1
ATOM 661 N N . ALA A 1 92 ? -8.931 7.153 11.899 1.00 87.88 92 ALA A N 1
ATOM 662 C CA . ALA A 1 92 ? -10.383 7.258 11.739 1.00 87.88 92 ALA A CA 1
ATOM 663 C C . ALA A 1 92 ? -11.138 5.968 12.109 1.00 87.88 92 ALA A C 1
ATOM 665 O O . ALA A 1 92 ? -12.262 6.029 12.610 1.00 87.88 92 ALA A O 1
ATOM 666 N N . GLU A 1 93 ? -10.541 4.800 11.863 1.00 88.06 93 GLU A N 1
ATOM 667 C CA . GLU A 1 93 ? -11.122 3.489 12.176 1.00 88.06 93 GLU A CA 1
ATOM 668 C C . GLU A 1 93 ? -10.751 2.994 13.590 1.00 88.06 93 GLU A C 1
ATOM 670 O O . GLU A 1 93 ? -11.153 1.893 13.975 1.00 88.06 93 GLU A O 1
ATOM 675 N N . GLY A 1 94 ? -10.001 3.782 14.373 1.00 84.75 94 GLY A N 1
ATOM 676 C CA . GLY A 1 94 ? -9.565 3.419 15.726 1.00 84.75 94 GLY A CA 1
ATOM 677 C C . GLY A 1 94 ? -8.583 2.243 15.760 1.00 84.75 94 GLY A C 1
ATOM 678 O O . GLY A 1 94 ? -8.566 1.466 16.716 1.00 84.75 94 GLY A O 1
ATOM 679 N N . VAL A 1 95 ? -7.795 2.064 14.699 1.00 78.25 95 VAL A N 1
ATOM 680 C CA . VAL A 1 95 ? -6.772 1.021 14.591 1.00 78.25 95 VAL A CA 1
ATOM 681 C C . VAL A 1 95 ? -5.469 1.529 15.194 1.00 78.25 95 VAL A C 1
ATOM 683 O O . VAL A 1 95 ? -4.869 2.483 14.709 1.00 78.25 95 VAL A O 1
ATOM 686 N N . VAL A 1 96 ? -5.006 0.859 16.248 1.00 66.75 96 VAL A N 1
ATOM 687 C CA . VAL A 1 96 ? -3.746 1.193 16.917 1.00 66.75 96 VAL A CA 1
ATOM 688 C C . VAL A 1 96 ? -2.576 0.556 16.166 1.00 66.75 96 VAL A C 1
ATOM 690 O O . VAL A 1 96 ? -2.468 -0.669 16.075 1.00 66.75 96 VAL A O 1
ATOM 693 N N . VAL A 1 97 ? -1.671 1.388 15.652 1.00 57.59 97 VAL A N 1
ATOM 694 C CA . VAL A 1 97 ? -0.375 0.950 15.120 1.00 57.59 97 VAL A CA 1
ATOM 695 C C . VAL A 1 97 ? 0.630 0.994 16.267 1.00 57.59 97 VAL A C 1
ATOM 697 O O . VAL A 1 97 ? 0.913 2.063 16.801 1.00 57.59 97 VAL A O 1
ATOM 700 N N . SER A 1 98 ? 1.144 -0.159 16.708 1.00 51.44 98 SER A N 1
ATOM 701 C CA . SER A 1 98 ? 2.109 -0.167 17.819 1.00 51.44 98 SER A CA 1
ATOM 702 C C . SER A 1 98 ? 3.422 0.528 17.437 1.00 51.44 98 SER A C 1
ATOM 704 O O . SER A 1 98 ? 3.830 0.498 16.275 1.00 51.44 98 SER A O 1
ATOM 706 N N . GLU A 1 99 ? 4.150 1.061 18.427 1.00 43.12 99 GLU A N 1
ATOM 707 C CA . GLU A 1 99 ? 5.474 1.698 18.251 1.00 43.12 99 GLU A CA 1
ATOM 708 C C . GLU A 1 99 ? 6.515 0.801 17.552 1.00 43.12 99 GLU A C 1
ATOM 710 O O . GLU A 1 99 ? 7.533 1.280 17.059 1.00 43.12 99 GLU A O 1
ATOM 715 N N . LYS A 1 100 ? 6.268 -0.514 17.484 1.00 42.19 100 LYS A N 1
ATOM 716 C CA . LYS A 1 100 ? 7.117 -1.496 16.795 1.00 42.19 100 LYS A CA 1
ATOM 717 C C . LYS A 1 100 ? 6.607 -1.877 15.398 1.00 42.19 100 LYS A C 1
ATOM 719 O O . LYS A 1 100 ? 7.054 -2.878 14.844 1.00 42.19 100 LYS A O 1
ATOM 724 N N . GLY A 1 101 ? 5.662 -1.119 14.834 1.00 43.03 101 GLY A N 1
ATOM 725 C CA . GLY A 1 101 ? 5.115 -1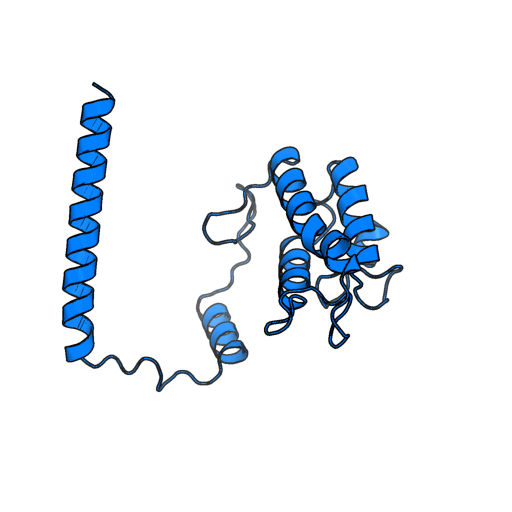.347 13.491 1.00 43.03 101 GLY A CA 1
ATOM 726 C C . GLY A 1 101 ? 4.267 -2.615 13.369 1.00 43.03 101 GLY A C 1
ATOM 727 O O . GLY A 1 101 ? 4.018 -3.098 12.265 1.00 43.03 101 GLY A O 1
ATOM 728 N N . ALA A 1 102 ? 3.841 -3.179 14.498 1.00 39.31 102 ALA A N 1
ATOM 729 C CA . ALA A 1 102 ? 3.071 -4.407 14.542 1.00 39.31 102 ALA A CA 1
ATOM 730 C C . ALA A 1 102 ? 1.589 -4.060 14.766 1.00 39.31 102 ALA A C 1
ATOM 732 O O . ALA A 1 102 ? 1.244 -3.372 15.730 1.00 39.31 102 ALA A O 1
ATOM 733 N N . TRP A 1 103 ? 0.739 -4.473 13.828 1.00 46.72 103 TRP A N 1
ATOM 734 C CA . TRP A 1 103 ? -0.674 -4.104 13.761 1.00 46.72 103 TRP A CA 1
ATOM 735 C C . TRP A 1 103 ? -1.492 -5.198 14.452 1.00 46.72 103 TRP A C 1
ATOM 737 O O . TRP A 1 103 ? -1.749 -6.246 13.864 1.00 46.72 103 TRP A O 1
ATOM 747 N N . TRP A 1 104 ? -1.860 -4.971 15.710 1.00 39.66 104 TRP A N 1
ATOM 748 C CA . TRP A 1 104 ? -2.717 -5.860 16.501 1.00 39.66 104 TRP A CA 1
ATOM 749 C C . TRP A 1 104 ? -3.815 -4.999 17.120 1.00 39.66 104 TRP A C 1
ATOM 751 O O . TRP A 1 104 ? -3.511 -3.906 17.600 1.00 39.66 104 TRP A O 1
ATOM 761 N N . LYS A 1 105 ? -5.072 -5.455 17.135 1.00 39.31 105 LYS A N 1
ATOM 762 C CA . LYS A 1 105 ? -6.118 -4.781 17.918 1.00 39.31 105 LYS A CA 1
ATOM 763 C C . LYS A 1 105 ? -6.122 -5.308 19.347 1.00 39.31 105 LYS A C 1
ATOM 765 O O . LYS A 1 105 ? -5.849 -6.482 19.592 1.00 39.31 105 LYS A O 1
ATOM 770 N N . GLU A 1 106 ? -6.479 -4.452 20.297 1.00 33.84 106 GLU A N 1
ATOM 771 C CA . GLU A 1 106 ? -6.738 -4.868 21.673 1.00 33.84 106 GLU A CA 1
ATOM 772 C C . GLU A 1 106 ? -7.951 -5.819 21.686 1.00 33.84 106 GLU A C 1
ATOM 774 O O . GLU A 1 106 ? -9.073 -5.422 21.377 1.00 33.84 106 GLU A O 1
ATOM 779 N N . GLY A 1 107 ? -7.699 -7.107 21.951 1.00 47.75 107 GLY A N 1
ATOM 780 C CA . GLY A 1 107 ? -8.694 -8.184 21.867 1.00 47.75 107 GLY A CA 1
ATOM 781 C C . GLY A 1 107 ? -8.499 -9.170 20.706 1.00 47.75 107 GLY A C 1
ATOM 782 O O . GLY A 1 107 ? -9.117 -10.235 20.726 1.00 47.75 107 GLY A O 1
ATOM 783 N N . ASP A 1 108 ? -7.612 -8.885 19.746 1.00 44.03 108 ASP A N 1
ATOM 784 C CA . ASP A 1 108 ? -7.180 -9.887 18.770 1.00 44.03 108 ASP A CA 1
ATOM 785 C C . ASP A 1 108 ? -6.189 -10.845 19.448 1.00 44.03 108 ASP A C 1
ATOM 787 O O . ASP A 1 108 ? -5.212 -10.420 20.071 1.00 44.03 108 ASP A O 1
ATOM 791 N N . ALA A 1 109 ? -6.415 -12.158 19.332 1.00 47.19 109 ALA A N 1
ATOM 792 C CA . ALA A 1 109 ? -5.378 -13.123 19.671 1.00 47.19 109 ALA A CA 1
ATOM 793 C C . ALA A 1 109 ? -4.193 -12.843 18.750 1.00 47.19 109 ALA A C 1
ATOM 795 O O . ALA A 1 109 ? -4.320 -12.958 17.529 1.00 47.19 109 ALA A O 1
ATOM 796 N N . ALA A 1 110 ? -3.058 -12.456 19.322 1.00 45.00 110 ALA A N 1
ATOM 797 C CA . ALA A 1 110 ? -1.841 -12.328 18.553 1.00 45.00 110 ALA A CA 1
ATOM 798 C C . ALA A 1 110 ? -1.636 -13.605 17.704 1.00 45.00 110 ALA A C 1
ATOM 800 O O . ALA A 1 110 ? -1.655 -14.672 18.323 1.00 45.00 110 ALA A O 1
ATOM 801 N N . PRO A 1 111 ? -1.475 -13.588 16.348 1.00 46.03 111 PRO A N 1
ATOM 802 C CA . PRO A 1 111 ? -0.865 -14.705 15.649 1.00 46.03 111 PRO A CA 1
ATOM 803 C C . PRO A 1 111 ? 0.319 -15.225 16.468 1.00 46.03 111 PRO A C 1
ATOM 805 O O . PRO A 1 111 ? 1.276 -14.476 16.699 1.00 46.03 111 PRO A O 1
ATOM 808 N N . PRO A 1 112 ? 0.232 -16.472 16.958 1.00 43.81 112 PRO A N 1
ATOM 809 C CA . PRO A 1 112 ? 1.304 -17.069 17.713 1.00 43.81 112 PRO A CA 1
ATOM 810 C C . PRO A 1 112 ? 2.369 -17.419 16.686 1.00 43.81 112 PRO A C 1
ATOM 812 O O . PRO A 1 112 ? 2.327 -18.487 16.087 1.00 43.81 112 PRO A O 1
ATOM 815 N N . LEU A 1 113 ? 3.282 -16.487 16.421 1.00 50.25 113 LEU A N 1
ATOM 816 C CA . LEU A 1 113 ? 4.590 -16.905 15.961 1.00 50.25 113 LEU A CA 1
ATOM 817 C C . LEU A 1 113 ? 5.312 -17.374 17.209 1.00 50.25 113 LEU A C 1
ATOM 819 O O . LEU A 1 113 ? 5.636 -16.572 18.090 1.00 50.25 113 LEU A O 1
ATOM 823 N N . ASP A 1 114 ? 5.466 -18.689 17.326 1.00 50.78 114 ASP A N 1
ATOM 824 C CA . ASP A 1 114 ? 6.343 -19.227 18.349 1.00 50.78 114 ASP A CA 1
ATOM 825 C C . ASP A 1 114 ? 7.786 -18.723 18.094 1.00 50.78 114 ASP A C 1
ATOM 827 O O . ASP A 1 114 ? 8.126 -18.306 16.977 1.00 50.78 114 ASP A O 1
ATOM 831 N N . PRO A 1 115 ? 8.649 -18.694 19.123 1.00 45.62 115 PRO A N 1
ATOM 832 C CA . PRO A 1 115 ? 10.024 -18.220 18.972 1.00 45.62 115 PRO A CA 1
ATOM 833 C C . PRO A 1 115 ? 10.815 -18.941 17.866 1.00 45.62 115 PRO A C 1
ATOM 835 O O . PRO A 1 115 ? 11.702 -18.347 17.261 1.00 45.62 115 PRO A O 1
ATOM 838 N N . GLU A 1 116 ? 10.461 -20.188 17.552 1.00 50.28 116 GLU A N 1
ATOM 839 C CA . GLU A 1 116 ? 11.103 -20.987 16.508 1.00 50.28 116 GLU A CA 1
ATOM 840 C C . GLU A 1 116 ? 10.726 -20.483 15.104 1.00 50.28 116 GLU A C 1
ATOM 842 O O . GLU A 1 116 ? 11.569 -20.393 14.213 1.00 50.28 116 GLU A O 1
ATOM 847 N N . GLN A 1 117 ? 9.475 -20.066 14.907 1.00 54.50 117 GLN A N 1
ATOM 848 C CA . GLN A 1 117 ? 8.982 -19.480 13.662 1.00 54.50 117 GLN A CA 1
ATOM 849 C C . GLN A 1 117 ? 9.581 -18.094 13.395 1.00 54.50 117 GLN A C 1
ATOM 851 O O . GLN A 1 117 ? 9.796 -17.732 12.234 1.00 54.50 117 GLN A O 1
ATOM 856 N N . VAL A 1 118 ? 9.892 -17.333 14.451 1.00 52.97 118 VAL A N 1
ATOM 857 C CA . VAL A 1 118 ? 10.617 -16.055 14.349 1.00 52.97 118 VAL A CA 1
ATOM 858 C C . VAL A 1 118 ? 12.061 -16.288 13.894 1.00 52.97 118 VAL A C 1
ATOM 860 O O . VAL A 1 118 ? 12.505 -15.640 12.943 1.00 52.97 118 VAL A O 1
ATOM 863 N N . ASP A 1 119 ? 12.759 -17.260 14.483 1.00 51.16 119 ASP A N 1
ATOM 864 C CA . ASP A 1 119 ? 14.135 -17.620 14.105 1.00 51.16 119 ASP A CA 1
ATOM 865 C C . ASP A 1 119 ? 14.227 -18.203 12.683 1.00 51.16 119 ASP A C 1
ATOM 867 O O . ASP A 1 119 ? 15.139 -17.882 11.911 1.00 51.16 119 ASP A O 1
ATOM 871 N N . GLN A 1 120 ? 13.246 -19.010 12.272 1.00 54.88 120 GLN A N 1
ATOM 872 C CA . GLN A 1 120 ? 13.161 -19.539 10.906 1.00 54.88 120 GLN A CA 1
ATOM 873 C C . GLN A 1 120 ? 12.896 -18.440 9.865 1.00 54.88 120 GLN A C 1
ATOM 875 O O . GLN A 1 120 ? 13.378 -18.523 8.733 1.00 54.88 120 GLN A O 1
ATOM 880 N N . LEU A 1 121 ? 12.136 -17.399 10.216 1.00 51.22 121 LEU A N 1
ATOM 881 C CA . LEU A 1 121 ? 11.901 -16.262 9.328 1.00 51.22 121 LEU A CA 1
ATOM 882 C C . LEU A 1 121 ? 13.140 -15.358 9.243 1.00 51.22 121 LEU A C 1
ATOM 884 O O . LEU A 1 121 ? 13.521 -14.952 8.145 1.00 51.22 121 LEU A O 1
ATOM 888 N N . ALA A 1 122 ? 13.798 -15.099 10.376 1.00 48.34 122 ALA A N 1
ATOM 889 C CA . ALA A 1 122 ? 15.024 -14.307 10.448 1.00 48.34 122 ALA A CA 1
ATOM 890 C C . ALA A 1 122 ? 16.163 -14.945 9.634 1.00 48.34 122 ALA A C 1
ATOM 892 O O . ALA A 1 122 ? 16.779 -14.271 8.810 1.00 48.34 122 ALA A O 1
ATOM 893 N N . SER A 1 123 ? 16.371 -16.257 9.770 1.00 50.50 123 SER A N 1
ATOM 894 C CA . SER A 1 123 ? 17.381 -17.011 9.0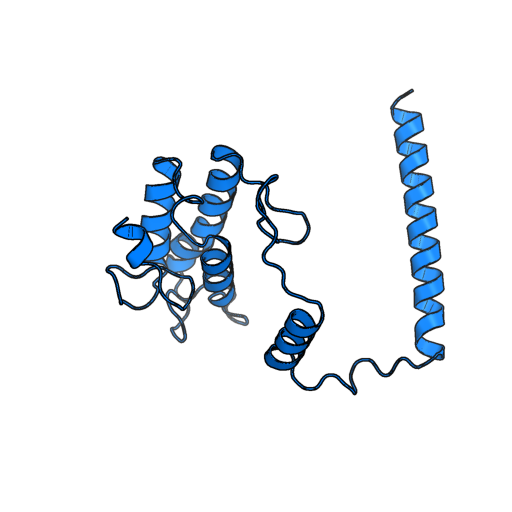08 1.00 50.50 123 SER A CA 1
ATOM 895 C C . SER A 1 123 ? 17.100 -17.069 7.500 1.00 50.50 123 SER A C 1
ATOM 897 O O . SER A 1 123 ? 18.028 -17.050 6.692 1.00 50.50 123 SER A O 1
ATOM 899 N N . ARG A 1 124 ? 15.825 -17.083 7.086 1.00 51.69 124 ARG A N 1
ATOM 900 C CA . ARG A 1 124 ? 15.430 -17.062 5.664 1.00 51.69 124 ARG A CA 1
ATOM 901 C C . ARG A 1 124 ? 15.580 -15.695 5.001 1.00 51.69 124 ARG A C 1
ATOM 903 O O . ARG A 1 124 ? 15.866 -15.643 3.808 1.00 51.69 124 ARG A O 1
ATOM 910 N N . VAL A 1 125 ? 15.350 -14.612 5.742 1.00 44.69 125 VAL A N 1
ATOM 911 C CA . VAL A 1 125 ? 15.395 -13.235 5.219 1.00 44.69 125 VAL A CA 1
ATOM 912 C C . VAL A 1 125 ? 16.808 -12.652 5.275 1.00 44.69 125 VAL A C 1
ATOM 914 O O . VAL A 1 125 ? 17.205 -11.938 4.358 1.00 44.69 125 VAL A O 1
ATOM 917 N N . LEU A 1 126 ? 17.571 -12.958 6.328 1.00 45.84 126 LEU A N 1
ATOM 918 C CA . LEU A 1 126 ? 18.888 -12.361 6.586 1.00 45.84 126 LEU A CA 1
ATOM 919 C C . LEU A 1 126 ? 20.067 -13.287 6.236 1.00 45.84 126 LEU A C 1
ATOM 921 O O . LEU A 1 126 ? 21.214 -12.840 6.282 1.00 45.84 126 LEU A O 1
ATOM 925 N N . GLY A 1 127 ? 19.798 -14.543 5.858 1.00 52.28 127 GLY A N 1
ATOM 926 C CA . GLY A 1 127 ? 20.820 -15.564 5.617 1.00 52.28 127 GLY A CA 1
ATOM 927 C C . GLY A 1 127 ? 21.493 -16.059 6.903 1.00 52.28 127 GLY A C 1
ATOM 928 O O . GLY A 1 127 ? 21.094 -15.694 8.009 1.00 52.28 127 GLY A O 1
ATOM 929 N N . ASP A 1 128 ? 22.517 -16.907 6.755 1.00 48.03 128 ASP A N 1
ATOM 930 C CA . ASP A 1 128 ? 23.365 -17.340 7.870 1.00 48.03 128 ASP A CA 1
ATOM 931 C C . ASP A 1 128 ? 24.163 -16.146 8.419 1.00 48.03 128 ASP A C 1
ATOM 933 O O . ASP A 1 128 ? 25.101 -15.648 7.796 1.00 48.03 128 ASP A O 1
ATOM 937 N N . GLN A 1 129 ? 23.732 -15.661 9.581 1.00 46.72 129 GLN A N 1
ATOM 938 C CA . GLN A 1 129 ? 24.323 -14.535 10.302 1.00 46.72 129 GLN A CA 1
ATOM 939 C C . GLN A 1 129 ? 25.266 -15.010 11.418 1.00 46.72 129 GLN A C 1
ATOM 941 O O . GLN A 1 129 ? 25.707 -14.184 12.220 1.00 46.72 129 GLN A O 1
ATOM 946 N N . SER A 1 130 ? 25.601 -16.309 11.496 1.00 47.22 130 SER A N 1
ATOM 947 C CA . SER A 1 130 ? 26.364 -16.887 12.614 1.00 47.22 130 SER A CA 1
ATOM 948 C C . SER A 1 130 ? 27.799 -16.357 12.756 1.00 47.22 130 SER A C 1
ATOM 950 O O . SER A 1 130 ? 28.504 -16.770 13.668 1.00 47.22 130 SER A O 1
ATOM 952 N N . GLY A 1 131 ? 28.246 -15.461 11.869 1.00 44.44 131 GLY A N 1
ATOM 953 C CA . GLY A 1 131 ? 29.521 -14.743 11.966 1.00 44.44 131 GLY A CA 1
ATOM 954 C C . GLY A 1 131 ? 29.405 -13.218 12.092 1.00 44.44 131 GLY A C 1
ATOM 955 O O . GLY A 1 131 ? 30.431 -12.546 12.118 1.00 44.44 131 GLY A O 1
ATOM 956 N N . VAL A 1 132 ? 28.194 -12.646 12.137 1.00 44.16 132 VAL A N 1
ATOM 957 C CA . VAL A 1 132 ? 27.992 -11.182 12.247 1.00 44.16 132 VAL A CA 1
ATOM 958 C C . VAL A 1 132 ? 27.927 -10.730 13.711 1.00 44.16 132 VAL A C 1
ATOM 960 O O . VAL A 1 132 ? 28.304 -9.604 14.024 1.00 44.16 132 VAL A O 1
ATOM 963 N N . TRP A 1 133 ? 27.522 -11.629 14.611 1.00 41.88 133 TRP A N 1
ATOM 964 C CA . TRP A 1 133 ? 27.391 -11.383 16.051 1.00 41.88 133 TRP A CA 1
ATOM 965 C C . TRP A 1 133 ? 28.249 -12.345 16.873 1.00 41.88 133 TRP A C 1
ATOM 967 O O . TRP A 1 133 ? 27.779 -12.915 17.854 1.00 41.88 133 TRP A O 1
ATOM 977 N N . ASP A 1 134 ? 29.502 -12.559 16.470 1.00 43.84 134 ASP A N 1
ATOM 978 C CA . ASP A 1 134 ? 30.458 -13.221 17.357 1.00 43.84 134 ASP A CA 1
ATOM 979 C C . ASP A 1 134 ? 30.790 -12.221 18.480 1.00 43.84 134 ASP A C 1
ATOM 981 O O . ASP A 1 134 ? 31.595 -11.301 18.313 1.00 43.84 134 ASP A O 1
ATOM 985 N N . GLU A 1 135 ? 30.046 -12.313 19.587 1.00 48.44 135 GLU A N 1
ATOM 986 C CA . GLU A 1 135 ? 30.141 -11.432 20.751 1.00 48.44 135 GLU A CA 1
ATOM 987 C C . GLU A 1 135 ? 31.514 -11.578 21.414 1.00 48.44 135 GLU A C 1
ATOM 989 O O . GLU A 1 135 ? 31.722 -12.369 22.338 1.00 48.44 135 GLU A O 1
ATOM 994 N N . ARG A 1 136 ? 32.481 -10.787 20.952 1.00 48.38 136 ARG A N 1
ATOM 995 C CA . ARG A 1 136 ? 33.764 -10.666 21.633 1.00 48.38 136 ARG A CA 1
ATOM 996 C C . ARG A 1 136 ? 33.576 -9.840 22.914 1.00 48.38 136 ARG A C 1
ATOM 998 O O . ARG A 1 136 ? 33.050 -8.727 22.840 1.00 48.38 136 ARG A O 1
ATOM 1005 N N . PRO A 1 137 ? 33.992 -10.339 24.091 1.00 49.50 137 PRO A N 1
ATOM 1006 C CA . PRO A 1 137 ? 33.779 -9.669 25.379 1.00 49.50 137 PRO A CA 1
ATOM 1007 C C . PRO A 1 137 ? 34.278 -8.214 25.439 1.00 49.50 137 PRO A C 1
ATOM 1009 O O . PRO A 1 137 ? 33.713 -7.387 26.156 1.00 49.50 137 PRO A O 1
ATOM 1012 N N . GLU A 1 138 ? 35.313 -7.883 24.670 1.00 52.06 138 GLU A N 1
ATOM 1013 C CA . GLU A 1 138 ? 35.871 -6.538 24.518 1.00 52.06 138 GLU A CA 1
ATOM 1014 C C . GLU A 1 138 ? 34.919 -5.524 23.852 1.00 52.06 138 GLU A C 1
ATOM 1016 O O . GLU A 1 138 ? 34.992 -4.334 24.165 1.00 52.06 138 GLU A O 1
ATOM 1021 N N . ASP A 1 139 ? 33.983 -5.982 23.014 1.00 48.84 139 ASP A N 1
ATOM 1022 C CA . ASP A 1 139 ? 33.024 -5.136 22.289 1.00 48.84 139 ASP A CA 1
ATOM 1023 C C . ASP A 1 139 ? 31.765 -4.818 23.143 1.00 48.84 139 ASP A C 1
ATOM 1025 O O . ASP A 1 139 ? 30.993 -3.909 22.827 1.00 48.84 139 ASP A O 1
ATOM 1029 N N . LEU A 1 140 ? 31.575 -5.506 24.282 1.00 46.03 140 LEU A N 1
ATOM 1030 C CA . LEU A 1 140 ? 30.427 -5.339 25.194 1.00 46.03 140 LEU A CA 1
ATOM 1031 C C . LEU A 1 140 ? 30.638 -4.278 26.292 1.00 46.03 140 LEU A C 1
ATOM 1033 O O . LEU A 1 140 ? 29.665 -3.739 26.831 1.00 46.03 140 LEU A O 1
ATOM 1037 N N . ALA A 1 141 ? 31.886 -3.936 26.625 1.00 55.44 141 ALA A N 1
ATOM 1038 C CA . ALA A 1 141 ? 32.187 -2.941 27.661 1.00 55.44 141 ALA A CA 1
ATOM 1039 C C . ALA A 1 141 ? 31.666 -1.520 27.327 1.00 55.44 141 ALA A C 1
ATOM 1041 O O . ALA A 1 141 ? 31.071 -0.889 28.210 1.00 55.44 141 ALA A O 1
ATOM 1042 N N . PRO A 1 142 ? 31.781 -1.017 26.078 1.00 55.50 142 PRO A N 1
ATOM 1043 C CA . PRO A 1 142 ? 31.205 0.274 25.693 1.00 55.50 142 PRO A CA 1
ATOM 1044 C C . PRO A 1 142 ? 29.667 0.272 25.702 1.00 55.50 142 PRO A C 1
ATOM 1046 O O . PRO A 1 142 ? 29.051 1.273 26.064 1.00 55.50 142 PRO A O 1
ATOM 1049 N N . LEU A 1 143 ? 29.028 -0.857 25.368 1.00 51.09 143 LEU A N 1
ATOM 1050 C CA . LEU A 1 143 ? 27.565 -0.995 25.361 1.00 51.09 143 LEU A CA 1
ATOM 1051 C C . LEU A 1 143 ? 26.973 -1.029 26.776 1.00 51.09 143 LEU A C 1
ATOM 1053 O O . LEU A 1 143 ? 25.901 -0.469 27.007 1.00 51.09 143 LEU A O 1
ATOM 1057 N N . GLY A 1 144 ? 27.679 -1.628 27.741 1.00 64.06 144 GLY A N 1
ATOM 1058 C CA . GLY A 1 144 ? 27.312 -1.562 29.158 1.00 64.06 144 GLY A CA 1
ATOM 1059 C C . GLY A 1 144 ? 27.343 -0.128 29.697 1.00 64.06 144 GLY A C 1
ATOM 1060 O O . GLY A 1 144 ? 26.405 0.305 30.368 1.00 64.06 144 GLY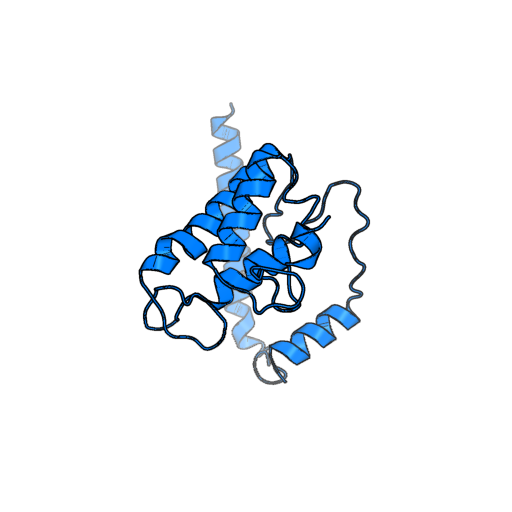 A O 1
ATOM 1061 N N . GLN A 1 145 ? 28.374 0.638 29.331 1.00 60.09 145 GLN A N 1
ATOM 1062 C CA . GLN A 1 145 ? 28.488 2.056 29.689 1.00 60.09 145 GLN A CA 1
ATOM 1063 C C . GLN A 1 145 ? 27.414 2.908 28.999 1.00 60.09 145 GLN A C 1
ATOM 1065 O O . GLN A 1 145 ? 26.797 3.750 29.649 1.00 60.09 145 GLN A O 1
ATOM 1070 N N . ALA A 1 146 ? 27.119 2.648 27.721 1.00 49.09 146 ALA A N 1
ATOM 1071 C CA . ALA A 1 146 ? 26.062 3.337 26.981 1.00 49.09 146 ALA A CA 1
ATOM 1072 C C . ALA A 1 146 ? 24.660 3.052 27.552 1.00 49.09 1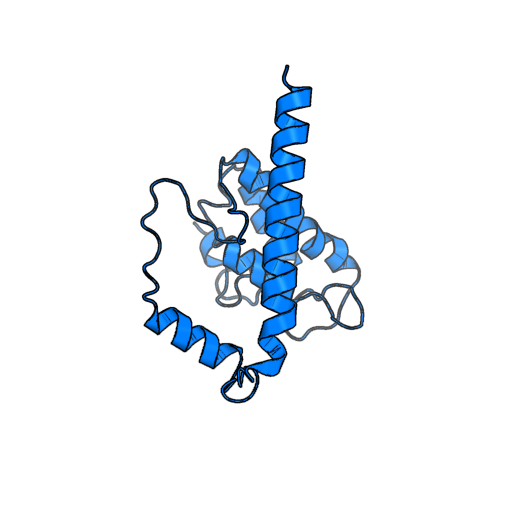46 ALA A C 1
ATOM 1074 O O . ALA A 1 146 ? 23.858 3.971 27.703 1.00 49.09 146 ALA A O 1
ATOM 1075 N N . ARG A 1 147 ? 24.369 1.801 27.940 1.00 58.25 147 ARG A N 1
ATOM 1076 C CA . ARG A 1 147 ? 23.112 1.432 28.617 1.00 58.25 147 ARG A CA 1
ATOM 1077 C C . ARG A 1 147 ? 22.972 2.103 29.980 1.00 58.25 147 ARG A C 1
ATOM 1079 O O . ARG A 1 147 ? 21.891 2.591 30.299 1.00 58.25 147 ARG A O 1
ATOM 1086 N N . ALA A 1 148 ? 24.051 2.161 30.761 1.00 64.62 148 ALA A N 1
ATOM 1087 C CA . ALA A 1 148 ? 24.058 2.862 32.042 1.00 64.62 148 ALA A CA 1
ATOM 1088 C C . ALA A 1 148 ? 23.843 4.377 31.863 1.00 64.62 148 ALA A C 1
ATOM 1090 O O . ALA A 1 148 ? 23.051 4.971 32.593 1.00 64.62 148 ALA A O 1
ATOM 1091 N N . ALA A 1 149 ? 24.476 4.985 30.854 1.00 58.03 149 ALA A N 1
ATOM 1092 C CA . ALA A 1 149 ? 24.295 6.397 30.520 1.00 58.03 149 ALA A CA 1
ATOM 1093 C C . ALA A 1 149 ? 22.860 6.709 30.060 1.00 58.03 149 ALA A C 1
ATOM 1095 O O . ALA A 1 149 ? 22.278 7.695 30.503 1.00 58.03 149 ALA A O 1
ATOM 1096 N N . LEU A 1 150 ? 22.256 5.846 29.234 1.00 58.88 150 LEU A N 1
ATOM 1097 C CA . LEU A 1 150 ? 20.869 5.998 28.786 1.00 58.88 150 LEU A CA 1
ATOM 1098 C C . LEU 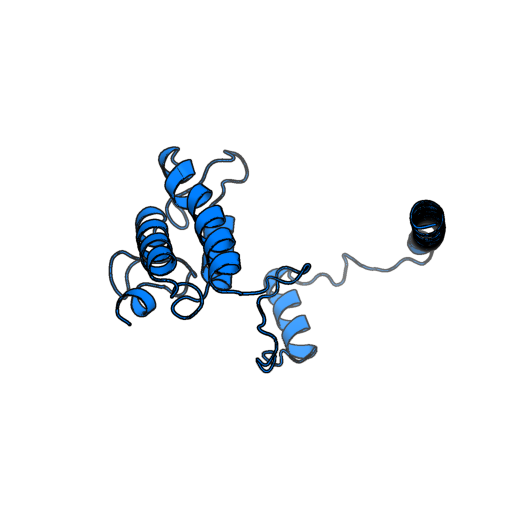A 1 150 ? 19.875 5.859 29.951 1.00 58.88 150 LEU A C 1
ATOM 1100 O O . LEU A 1 150 ? 18.927 6.635 30.046 1.00 58.88 150 LEU A O 1
ATOM 1104 N N . ALA A 1 151 ? 20.106 4.910 30.865 1.00 70.31 151 ALA A N 1
ATOM 1105 C CA . ALA A 1 151 ? 19.286 4.744 32.064 1.00 70.31 151 ALA A CA 1
ATOM 1106 C C . ALA A 1 151 ? 19.386 5.959 33.006 1.00 70.31 151 ALA A C 1
ATOM 1108 O O . ALA A 1 151 ? 18.371 6.404 33.543 1.00 70.31 151 ALA A O 1
ATOM 1109 N N . ALA A 1 152 ? 20.585 6.529 33.163 1.00 74.56 152 ALA A N 1
ATOM 1110 C CA . ALA A 1 152 ? 20.796 7.747 33.941 1.00 74.56 152 ALA A CA 1
ATOM 1111 C C . ALA A 1 152 ? 20.104 8.964 33.302 1.00 74.56 152 ALA A C 1
ATOM 1113 O O . ALA A 1 152 ? 19.382 9.680 33.994 1.00 74.56 152 ALA A O 1
ATOM 1114 N N . ALA A 1 153 ? 20.245 9.147 31.984 1.00 62.56 153 ALA A N 1
ATOM 1115 C CA . ALA A 1 153 ? 19.595 10.228 31.243 1.00 62.56 153 ALA A CA 1
ATOM 1116 C C . ALA A 1 153 ? 18.063 10.128 31.306 1.00 62.56 153 ALA A C 1
ATOM 1118 O O . ALA A 1 153 ? 17.385 11.132 31.509 1.00 62.56 153 ALA A O 1
ATOM 1119 N N . LYS A 1 154 ? 17.514 8.909 31.209 1.00 66.94 154 LYS A N 1
ATOM 1120 C CA . LYS A 1 154 ? 16.080 8.666 31.396 1.00 66.94 154 LYS A CA 1
ATOM 1121 C C . LYS A 1 154 ? 15.626 9.051 32.807 1.00 66.94 154 LYS A C 1
ATOM 1123 O O . LYS A 1 154 ? 14.637 9.754 32.949 1.00 66.94 154 LYS A O 1
ATOM 1128 N N . SER A 1 155 ? 16.364 8.650 33.843 1.00 79.31 155 SER A N 1
ATOM 1129 C CA . SER A 1 155 ? 16.025 8.999 35.232 1.00 79.31 155 SER A CA 1
ATOM 1130 C C . SER A 1 155 ? 16.110 10.505 35.515 1.00 79.31 155 SER A C 1
ATOM 1132 O O . SER A 1 155 ? 15.385 11.024 36.362 1.00 79.31 155 SER A O 1
ATOM 1134 N N . GLU A 1 156 ? 17.003 11.226 34.840 1.00 79.94 156 GLU A N 1
ATOM 1135 C CA . GLU A 1 156 ? 17.089 12.684 34.936 1.00 79.94 156 GLU A CA 1
ATOM 1136 C C . GLU A 1 156 ? 15.930 13.374 34.208 1.00 79.94 156 GLU A C 1
ATOM 1138 O O . GLU A 1 156 ? 15.319 14.277 34.775 1.00 79.94 156 GLU A O 1
ATOM 1143 N N . ALA A 1 157 ? 15.571 12.895 33.014 1.00 65.88 157 ALA A N 1
ATOM 1144 C CA . ALA A 1 157 ? 14.409 13.376 32.272 1.00 65.88 157 ALA A CA 1
ATOM 1145 C C . ALA A 1 157 ? 13.092 13.132 33.030 1.00 65.88 157 ALA A C 1
ATOM 1147 O O . ALA A 1 157 ? 12.268 14.039 33.111 1.00 65.88 157 ALA A O 1
ATOM 1148 N N . ASP A 1 158 ? 12.930 11.954 33.641 1.00 77.44 158 ASP A N 1
ATOM 1149 C CA . ASP A 1 158 ? 11.747 11.603 34.437 1.00 77.44 158 ASP A CA 1
ATOM 1150 C C . ASP A 1 158 ? 11.608 12.549 35.655 1.00 77.44 158 ASP A C 1
ATOM 1152 O O . ASP A 1 158 ? 10.531 13.086 35.901 1.00 77.44 158 ASP A O 1
ATOM 1156 N N . ARG A 1 159 ? 12.711 12.873 36.353 1.00 80.12 159 ARG A N 1
ATOM 1157 C CA . ARG A 1 159 ? 12.706 13.845 37.470 1.00 80.12 159 ARG A CA 1
ATOM 1158 C C . ARG A 1 159 ? 12.442 15.285 37.026 1.00 80.12 159 ARG A C 1
ATOM 1160 O O . ARG A 1 159 ? 11.782 16.034 37.739 1.00 80.12 159 ARG A O 1
ATOM 1167 N N . ALA A 1 160 ? 12.978 15.694 35.876 1.00 71.75 160 ALA A N 1
ATOM 1168 C CA . ALA A 1 160 ? 12.732 17.025 35.323 1.00 71.75 160 ALA A CA 1
ATOM 1169 C C . ALA A 1 160 ? 11.266 17.194 34.896 1.00 71.75 160 ALA A C 1
ATOM 1171 O O . ALA A 1 160 ? 10.702 18.274 35.057 1.00 71.75 160 ALA A O 1
ATOM 1172 N N . LEU A 1 161 ? 10.650 16.123 34.388 1.00 68.69 161 LEU A N 1
ATOM 1173 C CA . LEU A 1 161 ? 9.231 16.086 34.060 1.00 68.69 161 LEU A CA 1
ATOM 1174 C C . LEU A 1 161 ? 8.359 16.172 35.320 1.00 68.69 161 LEU A C 1
ATOM 1176 O O . LEU A 1 161 ? 7.417 16.955 35.335 1.00 68.69 161 LEU A O 1
ATOM 1180 N N . GLU A 1 162 ? 8.694 15.438 36.386 1.00 77.12 162 GLU A N 1
ATOM 1181 C CA . GLU A 1 162 ? 7.990 15.532 37.676 1.00 77.12 162 GLU A CA 1
ATOM 1182 C C . GLU A 1 162 ? 8.064 16.951 38.268 1.00 77.12 162 GLU A C 1
ATOM 1184 O O . GLU A 1 162 ? 7.044 17.497 38.674 1.00 77.12 162 GLU A O 1
ATOM 1189 N N . ALA A 1 163 ? 9.234 17.597 38.218 1.00 73.31 163 ALA A N 1
ATOM 1190 C CA . ALA A 1 163 ? 9.423 18.966 38.708 1.00 73.31 163 ALA A CA 1
ATOM 1191 C C . ALA A 1 163 ? 8.721 20.054 37.866 1.00 73.31 163 ALA A C 1
ATOM 1193 O O . ALA A 1 163 ? 8.601 21.186 38.322 1.00 73.31 163 ALA A O 1
ATOM 1194 N N . LEU A 1 164 ? 8.303 19.742 36.634 1.00 64.50 164 LEU A N 1
ATOM 1195 C CA . LEU A 1 164 ? 7.498 20.631 35.785 1.00 64.50 164 LEU A CA 1
ATOM 1196 C C . LEU A 1 164 ? 5.988 20.454 36.006 1.00 64.50 164 LEU A C 1
ATOM 1198 O O . LEU A 1 164 ? 5.208 21.278 35.528 1.00 64.50 164 LEU A O 1
ATOM 1202 N N . ILE A 1 165 ? 5.582 19.361 36.657 1.00 63.72 165 ILE A N 1
ATOM 1203 C CA . ILE A 1 165 ? 4.181 19.013 36.930 1.00 63.72 165 ILE A CA 1
ATOM 1204 C C . ILE A 1 165 ? 3.741 19.496 38.332 1.00 63.72 165 ILE A C 1
ATOM 1206 O O . ILE A 1 165 ? 2.537 19.594 38.578 1.00 63.72 165 ILE A O 1
ATOM 1210 N N . GLU A 1 166 ? 4.681 19.865 39.210 1.00 57.97 166 GLU A N 1
ATOM 1211 C CA . GLU A 1 166 ? 4.447 20.609 40.468 1.00 57.97 166 GLU A CA 1
ATOM 1212 C C . GLU A 1 166 ? 4.535 22.135 40.282 1.00 57.97 166 GLU A C 1
ATOM 1214 O O . GLU A 1 166 ? 3.704 22.844 40.901 1.00 57.97 166 GLU A O 1
#

pLDDT: mean 77.02, std 21.27, range [33.84, 98.75]